Protein AF-A0AB38SP04-F1 (afdb_monomer)

Radius of gyration: 14.36 Å; Cα contacts (8 Å, |Δi|>4): 41; chains: 1; bounding box: 21×25×43 Å

Foldseek 3Di:
DDVLVVLLVQLVVLQVCLVVDPDPVSSVVSNVSSVVSVVVSVVVVVCVVVDCPDDD

Structure (mmCIF, N/CA/C/O b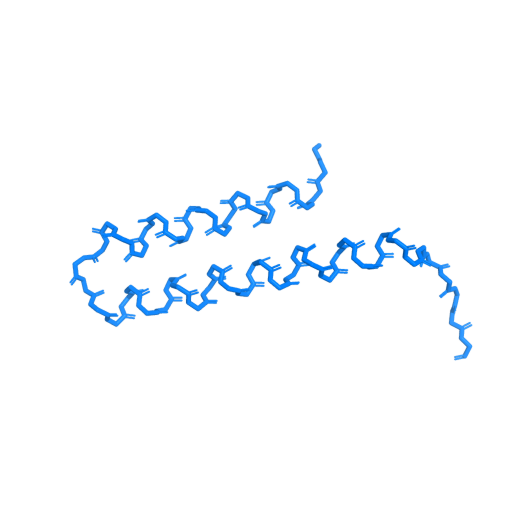ackbone):
data_AF-A0AB38SP04-F1
#
_entry.id   AF-A0AB38SP04-F1
#
loop_
_atom_site.group_PDB
_atom_site.id
_atom_site.type_symbol
_atom_site.label_atom_id
_atom_site.label_alt_id
_atom_site.label_comp_id
_atom_site.label_asym_id
_atom_site.label_entity_id
_atom_site.label_seq_id
_atom_site.pdbx_PDB_ins_code
_atom_site.Cartn_x
_atom_site.Cartn_y
_atom_site.Cartn_z
_atom_site.occupancy
_atom_site.B_iso_or_equiv
_atom_site.auth_seq_id
_atom_site.auth_comp_id
_atom_site.auth_asym_id
_atom_site.auth_atom_id
_atom_site.pdbx_PDB_model_num
ATOM 1 N N . MET A 1 1 ? 0.792 12.390 18.060 1.00 53.50 1 MET A N 1
ATOM 2 C CA . MET A 1 1 ? -0.148 12.361 16.906 1.00 53.50 1 MET A CA 1
ATOM 3 C C . MET A 1 1 ? -1.097 11.167 17.032 1.00 53.50 1 MET A C 1
ATOM 5 O O . MET A 1 1 ? -0.717 10.177 17.633 1.00 53.50 1 MET A O 1
ATOM 9 N N . LYS A 1 2 ? -2.338 11.236 16.519 1.00 69.81 2 LYS A N 1
ATOM 10 C CA . LYS A 1 2 ? -3.283 10.097 16.580 1.00 69.81 2 LYS A CA 1
ATOM 11 C C . LYS A 1 2 ? -2.865 9.028 15.544 1.00 69.81 2 LYS A C 1
ATOM 13 O O . LYS A 1 2 ? -2.708 9.410 14.384 1.00 69.81 2 LYS A O 1
ATOM 18 N N . PRO A 1 3 ? -2.787 7.728 15.886 1.00 74.12 3 PRO A N 1
ATOM 19 C CA . PRO A 1 3 ? -2.322 6.669 14.970 1.00 74.12 3 PRO A CA 1
ATOM 20 C C . PRO A 1 3 ? -3.183 6.553 13.701 1.00 74.12 3 PRO A C 1
ATOM 22 O O . PRO A 1 3 ? -2.700 6.277 12.608 1.00 74.12 3 PRO A O 1
ATOM 25 N N . THR A 1 4 ? -4.469 6.894 13.802 1.00 77.50 4 THR A N 1
A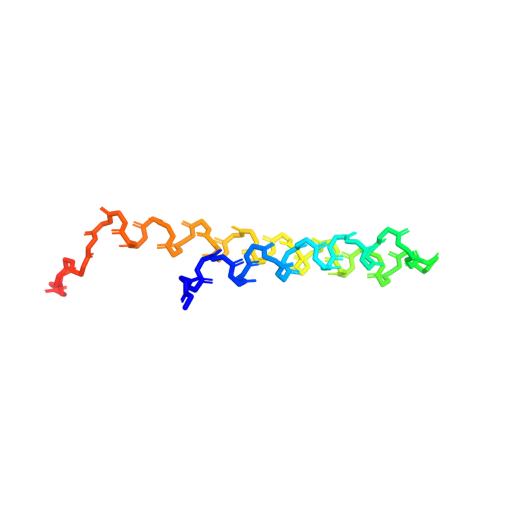TOM 26 C CA . THR A 1 4 ? -5.381 6.969 12.653 1.00 77.50 4 THR A CA 1
ATOM 27 C C . THR A 1 4 ? -5.017 8.042 11.627 1.00 77.50 4 THR A C 1
ATOM 29 O O . THR A 1 4 ? -5.403 7.902 10.470 1.00 77.50 4 THR A O 1
ATOM 32 N N . LYS A 1 5 ? -4.321 9.120 12.016 1.00 81.88 5 LYS A N 1
ATOM 33 C CA . LYS A 1 5 ? -3.854 10.148 11.071 1.00 81.88 5 LYS A CA 1
ATOM 34 C C . LYS A 1 5 ? -2.641 9.658 10.277 1.00 81.88 5 LYS A C 1
ATOM 36 O O . LYS A 1 5 ? -2.619 9.870 9.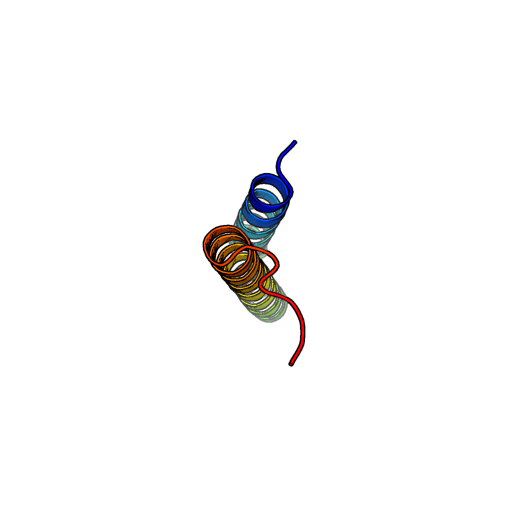072 1.00 81.88 5 LYS A O 1
ATOM 41 N N . GLN A 1 6 ? -1.700 8.962 10.920 1.00 86.69 6 GLN A N 1
ATOM 42 C CA . GLN A 1 6 ? -0.524 8.391 10.248 1.00 86.69 6 GLN A CA 1
ATOM 43 C C . GLN A 1 6 ? -0.922 7.331 9.219 1.00 86.69 6 GLN A C 1
ATOM 45 O O . GLN A 1 6 ? -0.510 7.41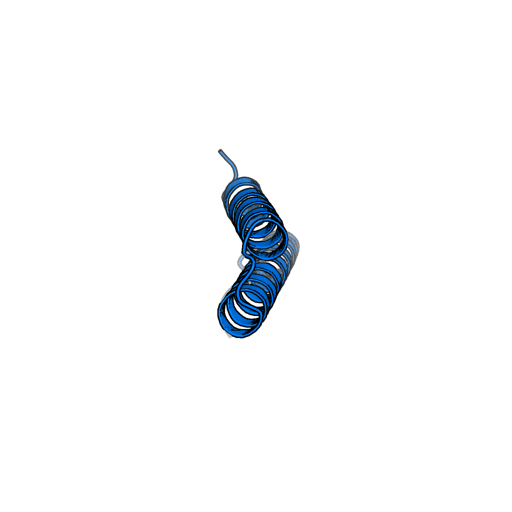8 8.072 1.00 86.69 6 GLN A O 1
ATOM 50 N N . ILE A 1 7 ? -1.822 6.410 9.576 1.00 85.50 7 ILE A N 1
ATOM 51 C CA . ILE A 1 7 ? -2.279 5.358 8.651 1.00 85.50 7 ILE A CA 1
ATOM 52 C C . ILE A 1 7 ? -3.056 5.951 7.464 1.00 85.50 7 ILE A C 1
ATOM 54 O O . ILE A 1 7 ? -2.937 5.489 6.332 1.00 85.50 7 ILE A O 1
ATOM 58 N N . LYS A 1 8 ? -3.826 7.025 7.687 1.00 86.25 8 LYS A N 1
ATOM 59 C CA . LYS A 1 8 ? -4.458 7.766 6.585 1.00 86.25 8 LYS A CA 1
ATOM 60 C C . LYS A 1 8 ? -3.435 8.448 5.677 1.00 86.25 8 LYS A C 1
ATOM 62 O O . LYS A 1 8 ? -3.633 8.446 4.469 1.00 86.25 8 LYS A O 1
ATOM 67 N N . GLN A 1 9 ? -2.372 9.025 6.236 1.00 90.25 9 GLN A N 1
ATOM 68 C CA . GLN A 1 9 ? -1.287 9.589 5.433 1.00 90.25 9 GLN A CA 1
ATOM 69 C C . GLN A 1 9 ? -0.558 8.510 4.631 1.00 90.25 9 GLN A C 1
ATOM 71 O O . GLN A 1 9 ? -0.339 8.709 3.444 1.00 90.25 9 GLN A O 1
ATOM 76 N N . GLN A 1 10 ? -0.263 7.354 5.227 1.00 89.25 10 GLN A N 1
ATOM 77 C CA . GLN A 1 10 ? 0.347 6.221 4.522 1.00 89.25 10 GLN A CA 1
ATOM 78 C C . GLN A 1 10 ? -0.525 5.739 3.356 1.00 89.25 10 GLN A C 1
ATOM 80 O O . GLN A 1 10 ? -0.008 5.485 2.273 1.00 89.25 10 GLN A O 1
ATOM 85 N N . ALA A 1 11 ? -1.852 5.702 3.530 1.00 89.38 11 ALA A N 1
ATOM 86 C CA . ALA A 1 11 ? -2.777 5.408 2.435 1.00 89.38 11 ALA A CA 1
ATOM 87 C C . ALA A 1 11 ? -2.684 6.433 1.290 1.00 89.38 11 ALA A C 1
ATOM 89 O O . ALA A 1 11 ? -2.666 6.047 0.127 1.00 89.38 11 ALA A O 1
ATOM 90 N N . LEU A 1 12 ? -2.602 7.729 1.611 1.00 90.62 12 LEU A N 1
ATOM 91 C CA . LEU A 1 12 ? -2.479 8.795 0.610 1.00 90.62 12 LEU A CA 1
ATOM 92 C C . LEU A 1 12 ? -1.138 8.748 -0.129 1.00 90.62 12 LEU A C 1
ATOM 94 O O . LEU A 1 12 ? -1.108 8.935 -1.341 1.00 90.62 12 LEU A O 1
ATOM 98 N N . VAL A 1 13 ? -0.044 8.477 0.585 1.00 93.75 13 VAL A N 1
ATOM 99 C CA . VAL A 1 13 ? 1.287 8.317 -0.015 1.00 93.75 13 VAL A CA 1
ATOM 100 C C . VAL A 1 13 ? 1.300 7.116 -0.959 1.00 93.75 13 VAL A C 1
ATOM 102 O O . VAL A 1 13 ? 1.764 7.242 -2.0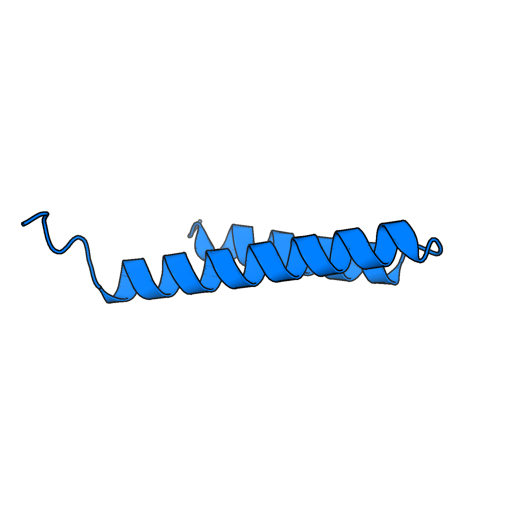87 1.00 93.75 13 VAL A O 1
ATOM 105 N N . ALA A 1 14 ? 0.719 5.986 -0.548 1.00 89.75 14 ALA A N 1
ATOM 106 C CA . ALA A 1 14 ? 0.601 4.804 -1.396 1.00 89.75 14 ALA A CA 1
ATOM 107 C C . ALA A 1 14 ? -0.270 5.056 -2.643 1.00 89.75 14 ALA A C 1
ATOM 109 O O . ALA A 1 14 ? 0.105 4.649 -3.737 1.00 89.75 14 ALA A O 1
ATOM 110 N N . GLU A 1 15 ? -1.392 5.780 -2.522 1.00 90.56 15 GLU A N 1
ATOM 111 C CA . GLU A 1 15 ? -2.212 6.176 -3.683 1.00 90.56 15 GLU A CA 1
ATOM 112 C C . GLU A 1 15 ? -1.468 7.107 -4.635 1.00 90.56 15 GLU A C 1
ATOM 114 O O . GLU A 1 15 ? -1.612 6.986 -5.850 1.00 90.56 15 GLU A O 1
ATOM 119 N N . ARG A 1 16 ? -0.685 8.041 -4.092 1.00 91.94 16 ARG A N 1
ATOM 120 C CA . ARG A 1 16 ? 0.107 8.969 -4.893 1.00 91.94 16 ARG A CA 1
ATOM 121 C C . ARG A 1 16 ? 1.215 8.236 -5.645 1.00 91.94 16 ARG A C 1
ATOM 123 O O . ARG A 1 16 ? 1.288 8.361 -6.861 1.00 91.94 16 ARG A O 1
ATOM 130 N N . ALA A 1 17 ? 1.968 7.383 -4.955 1.00 91.38 17 ALA A N 1
ATOM 131 C CA . ALA A 1 17 ? 2.983 6.535 -5.571 1.00 91.38 17 ALA A CA 1
ATOM 132 C C . ALA A 1 17 ? 2.378 5.623 -6.651 1.00 91.38 17 ALA A C 1
ATOM 134 O O . ALA A 1 17 ? 2.946 5.478 -7.728 1.00 91.38 17 ALA A O 1
ATOM 135 N N . ALA A 1 18 ? 1.180 5.073 -6.420 1.00 90.88 18 ALA A N 1
ATOM 136 C CA . ALA A 1 18 ? 0.482 4.259 -7.414 1.00 90.88 18 ALA A CA 1
ATOM 137 C C . ALA A 1 18 ? 0.101 5.025 -8.690 1.00 90.88 18 ALA A C 1
ATOM 139 O O . ALA A 1 18 ? -0.073 4.401 -9.735 1.00 90.88 18 ALA A O 1
ATOM 140 N N . ARG A 1 19 ? -0.110 6.344 -8.596 1.00 89.81 19 ARG A N 1
ATOM 141 C CA . ARG A 1 19 ? -0.437 7.213 -9.739 1.00 89.81 19 ARG A CA 1
ATOM 142 C C . ARG A 1 19 ? 0.805 7.691 -10.478 1.00 89.81 19 ARG A C 1
ATOM 144 O O . ARG A 1 19 ? 0.741 7.881 -11.682 1.00 89.81 19 ARG A O 1
ATOM 151 N N . GLU A 1 20 ? 1.892 7.915 -9.749 1.00 92.38 20 GLU A N 1
ATOM 152 C CA . GLU A 1 20 ? 3.165 8.389 -10.303 1.00 92.38 20 GLU A CA 1
ATOM 153 C C . GLU A 1 20 ? 3.988 7.239 -10.911 1.00 92.38 20 GLU A C 1
ATOM 155 O O . GLU A 1 20 ? 4.869 7.472 -11.733 1.00 92.38 20 GLU A O 1
ATOM 160 N N . THR A 1 21 ? 3.682 5.991 -10.546 1.00 88.56 21 THR A N 1
ATOM 161 C CA . THR A 1 21 ? 4.347 4.808 -11.098 1.00 88.56 21 THR A CA 1
ATOM 162 C C . THR A 1 21 ? 3.782 4.442 -12.472 1.00 88.56 21 THR A C 1
ATOM 164 O O . THR A 1 21 ? 2.581 4.217 -12.608 1.00 88.56 21 THR A O 1
ATOM 167 N N . ALA A 1 22 ? 4.664 4.330 -13.468 1.00 87.31 22 ALA A N 1
ATOM 168 C CA . ALA A 1 22 ? 4.332 3.926 -14.839 1.00 87.31 22 ALA A CA 1
ATOM 169 C C . ALA A 1 22 ? 4.106 2.408 -14.999 1.00 87.31 22 ALA A C 1
ATOM 171 O O . ALA A 1 22 ? 3.461 1.970 -15.946 1.00 87.31 22 ALA A O 1
ATOM 172 N N . ASP A 1 23 ? 4.627 1.608 -14.067 1.00 92.94 23 ASP A N 1
ATOM 173 C CA . ASP A 1 23 ? 4.440 0.160 -14.031 1.00 92.94 23 ASP A CA 1
ATOM 174 C C . ASP A 1 23 ? 3.047 -0.199 -13.479 1.00 92.94 23 ASP A C 1
ATOM 176 O O . ASP A 1 23 ? 2.700 0.110 -12.331 1.00 92.94 23 ASP A O 1
ATOM 180 N N . GLU A 1 24 ? 2.237 -0.876 -14.296 1.00 90.50 24 GLU A N 1
ATOM 181 C CA . GLU A 1 24 ? 0.888 -1.291 -13.912 1.00 90.50 24 GLU A CA 1
ATOM 182 C C . GLU A 1 24 ? 0.860 -2.278 -12.741 1.00 90.50 24 GLU A C 1
ATOM 184 O O . GLU A 1 24 ? -0.048 -2.215 -11.905 1.00 90.50 24 GLU A O 1
ATOM 189 N N . PHE A 1 25 ? 1.814 -3.204 -12.669 1.00 92.81 25 PHE A N 1
ATOM 190 C CA . PHE A 1 25 ? 1.878 -4.202 -11.609 1.00 92.81 25 PHE A CA 1
ATOM 191 C C . PHE A 1 25 ? 2.185 -3.528 -10.273 1.00 92.81 25 PHE A C 1
ATOM 193 O O . PHE A 1 25 ? 1.457 -3.724 -9.293 1.00 92.81 25 PHE A O 1
ATOM 200 N N . VAL A 1 26 ? 3.184 -2.647 -10.252 1.00 91.56 26 VAL A N 1
ATOM 201 C CA . VAL A 1 26 ? 3.534 -1.868 -9.058 1.00 91.56 26 VAL A CA 1
ATOM 202 C C . VAL A 1 26 ? 2.395 -0.912 -8.678 1.00 91.56 26 VAL A C 1
ATOM 204 O O . VAL A 1 26 ? 2.017 -0.838 -7.506 1.00 91.56 26 VAL A O 1
ATOM 207 N N . SER A 1 27 ? 1.748 -0.257 -9.650 1.00 92.31 27 SER A N 1
ATOM 208 C CA . SER A 1 27 ? 0.560 0.579 -9.411 1.00 92.31 27 SER A CA 1
ATOM 209 C C . SER A 1 27 ? -0.575 -0.20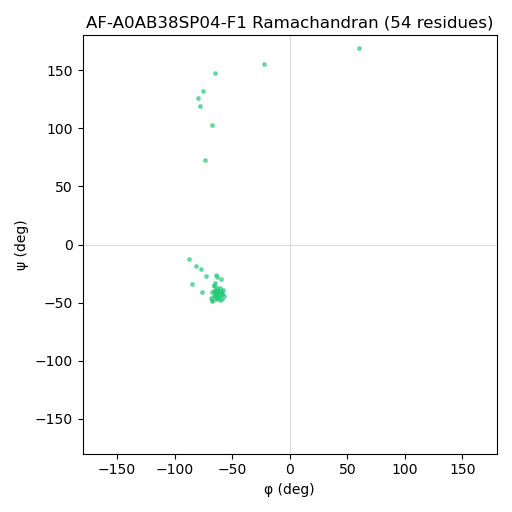6 -8.740 1.00 92.31 27 SER A C 1
ATO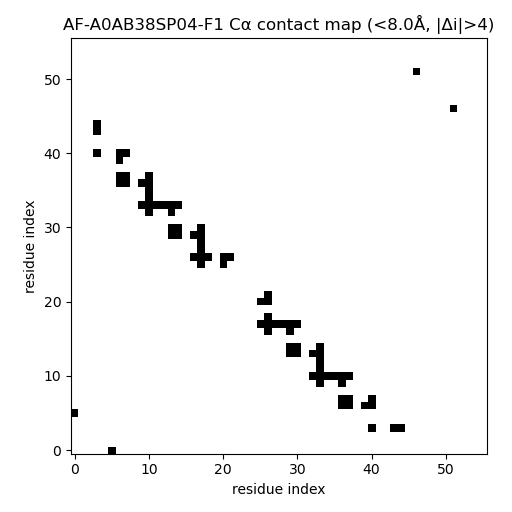M 211 O O . SER A 1 27 ? -1.191 0.268 -7.777 1.00 92.31 27 SER A O 1
ATOM 213 N N . ARG A 1 28 ? -0.849 -1.434 -9.200 1.00 92.38 28 ARG 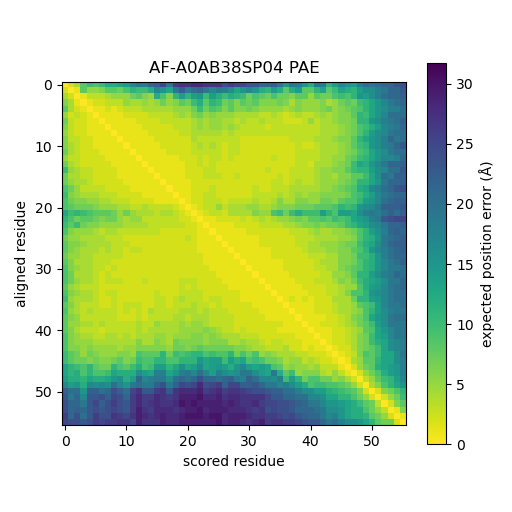A N 1
ATOM 214 C CA . ARG A 1 28 ? -1.873 -2.315 -8.612 1.00 92.38 28 ARG A CA 1
ATOM 215 C C . ARG A 1 28 ? -1.523 -2.715 -7.180 1.00 92.38 28 ARG A C 1
ATOM 217 O O . ARG A 1 28 ? -2.398 -2.652 -6.313 1.00 92.38 28 ARG A O 1
ATOM 224 N N . GLN A 1 29 ? -0.264 -3.052 -6.903 1.00 94.06 29 GLN A N 1
ATOM 225 C CA . GLN A 1 29 ? 0.185 -3.367 -5.543 1.00 94.06 29 GLN A CA 1
ATOM 226 C C . GLN A 1 29 ? 0.045 -2.170 -4.598 1.00 94.06 29 GLN A C 1
ATOM 228 O O . GLN A 1 29 ? -0.484 -2.306 -3.495 1.00 94.06 29 GLN A O 1
ATOM 233 N N . LEU A 1 30 ? 0.439 -0.976 -5.042 1.00 93.12 30 LEU A N 1
ATOM 234 C CA . LEU A 1 30 ? 0.338 0.246 -4.245 1.00 93.12 30 LEU A CA 1
ATOM 235 C C . LEU A 1 30 ? -1.124 0.643 -3.974 1.00 93.12 30 LEU A C 1
ATOM 237 O O . LEU A 1 30 ? -1.458 1.062 -2.862 1.00 93.12 30 LEU A O 1
ATOM 241 N N . LYS A 1 31 ? -2.034 0.424 -4.935 1.00 92.19 31 LYS A N 1
ATOM 242 C CA . LYS A 1 31 ? -3.490 0.575 -4.727 1.00 92.19 31 LYS A CA 1
ATOM 243 C C . LYS A 1 31 ? -4.035 -0.419 -3.697 1.00 92.19 31 LYS A C 1
ATOM 245 O O . LYS A 1 31 ? -4.865 -0.043 -2.859 1.00 92.19 31 LYS A O 1
ATOM 250 N N . ALA A 1 32 ? -3.574 -1.670 -3.727 1.00 92.94 32 ALA A N 1
ATOM 251 C CA . ALA A 1 32 ? -3.949 -2.678 -2.736 1.00 92.94 32 ALA A CA 1
ATOM 252 C C . ALA A 1 32 ? -3.436 -2.300 -1.335 1.00 92.94 32 ALA A C 1
ATOM 254 O O . ALA A 1 32 ? -4.197 -2.338 -0.364 1.00 92.94 32 ALA A O 1
ATOM 255 N N . LEU A 1 33 ? -2.191 -1.826 -1.242 1.00 91.44 33 LEU A N 1
ATOM 256 C CA . LEU A 1 33 ? -1.571 -1.345 -0.006 1.00 91.44 33 LEU A CA 1
ATOM 257 C C . LEU A 1 33 ? -2.348 -0.159 0.594 1.00 91.44 33 LEU A C 1
ATOM 259 O O . LEU A 1 33 ? -2.710 -0.169 1.773 1.00 91.44 33 LEU A O 1
ATOM 263 N N . ALA A 1 34 ? -2.692 0.834 -0.231 1.00 91.25 34 ALA A N 1
ATOM 264 C CA . ALA A 1 34 ? -3.508 1.972 0.182 1.00 91.25 34 ALA A CA 1
ATOM 265 C C . ALA A 1 34 ? -4.888 1.554 0.712 1.00 91.25 34 ALA A C 1
ATOM 267 O O . ALA A 1 34 ? -5.368 2.071 1.729 1.00 91.25 34 ALA A O 1
ATOM 268 N N . SER A 1 35 ? -5.519 0.586 0.045 1.00 90.69 35 SER A N 1
ATOM 269 C CA . SER A 1 35 ? -6.803 0.019 0.464 1.00 90.69 35 SER A CA 1
ATOM 270 C C . SER A 1 35 ? -6.686 -0.690 1.817 1.00 90.69 35 SER A C 1
ATOM 272 O O . SER A 1 35 ? -7.536 -0.487 2.690 1.00 90.69 35 SER A O 1
ATOM 274 N N . GLY A 1 36 ? -5.593 -1.428 2.038 1.00 91.62 36 GLY A N 1
ATOM 275 C CA . GLY A 1 36 ? -5.249 -2.039 3.322 1.00 91.62 36 GLY A CA 1
ATOM 276 C C . GLY A 1 36 ? -5.108 -1.010 4.446 1.00 91.62 36 GLY A C 1
ATOM 277 O O . GLY A 1 36 ? -5.729 -1.149 5.503 1.00 91.62 36 GLY A O 1
ATOM 278 N N . PHE A 1 37 ? -4.393 0.092 4.205 1.00 89.31 37 PHE A N 1
ATOM 279 C CA . PHE A 1 37 ? -4.276 1.180 5.179 1.00 89.31 37 PHE A CA 1
ATOM 280 C C . PHE A 1 37 ? -5.619 1.866 5.464 1.00 89.31 37 PHE A C 1
ATOM 282 O O . PHE A 1 37 ? -5.955 2.122 6.625 1.00 89.31 37 PHE A O 1
ATOM 289 N N . ARG A 1 38 ? -6.463 2.102 4.449 1.00 86.75 38 ARG A N 1
ATOM 290 C CA . ARG A 1 38 ? -7.829 2.620 4.666 1.00 86.75 38 ARG A CA 1
ATOM 291 C C . ARG A 1 38 ? -8.670 1.660 5.510 1.00 86.75 38 ARG A C 1
ATOM 293 O O . ARG A 1 38 ? -9.421 2.120 6.379 1.00 86.75 38 ARG A O 1
ATOM 300 N N . ALA A 1 39 ? -8.552 0.353 5.286 1.00 88.06 39 ALA A N 1
ATOM 301 C CA . ALA A 1 39 ? -9.234 -0.664 6.080 1.00 88.06 39 ALA A CA 1
ATOM 302 C C . ALA A 1 39 ? -8.747 -0.657 7.539 1.00 88.06 39 ALA A C 1
ATOM 304 O O . ALA A 1 39 ? -9.573 -0.571 8.451 1.00 88.06 39 ALA A O 1
ATOM 305 N N . GLN A 1 40 ? -7.434 -0.614 7.780 1.00 83.75 40 GLN A N 1
ATOM 306 C CA . GLN A 1 40 ? -6.871 -0.506 9.132 1.00 83.75 40 GLN A CA 1
ATOM 307 C C . GLN A 1 40 ? -7.313 0.781 9.838 1.00 83.75 40 GLN A C 1
ATOM 309 O O . GLN A 1 40 ? -7.753 0.743 10.989 1.00 83.75 40 GLN A O 1
ATOM 314 N N . ALA A 1 41 ? -7.310 1.922 9.145 1.00 85.75 41 ALA A N 1
ATOM 315 C CA . ALA A 1 41 ? -7.798 3.179 9.706 1.00 85.75 41 ALA A CA 1
ATOM 316 C C . ALA A 1 41 ? -9.285 3.096 10.104 1.00 85.75 41 ALA A C 1
ATOM 318 O O . ALA A 1 41 ? -9.681 3.641 11.142 1.00 85.75 41 ALA A O 1
ATOM 319 N N . LYS A 1 42 ? -10.116 2.396 9.314 1.00 83.25 42 LY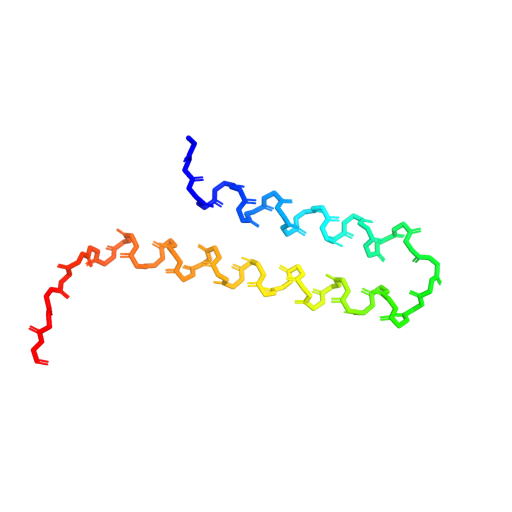S A N 1
ATOM 320 C CA . LYS A 1 42 ? -11.525 2.118 9.643 1.00 83.25 42 LYS A CA 1
ATOM 321 C C . LYS A 1 42 ? -11.649 1.200 10.861 1.00 83.25 42 LYS A C 1
ATOM 323 O O . LYS A 1 42 ? -12.457 1.502 11.739 1.00 83.25 42 LYS A O 1
ATOM 328 N N . VAL A 1 43 ? -10.852 0.133 10.947 1.00 84.50 43 VAL A N 1
ATOM 329 C CA . VAL A 1 43 ? -10.841 -0.792 12.094 1.00 84.50 43 VAL A CA 1
ATOM 330 C C . VAL A 1 43 ? -10.429 -0.066 13.369 1.00 84.50 43 VAL A C 1
ATOM 332 O O . VAL A 1 43 ? -11.129 -0.174 14.369 1.00 84.50 43 VAL A O 1
ATOM 335 N N . ILE A 1 44 ? -9.378 0.753 13.338 1.00 80.00 44 ILE A N 1
ATOM 336 C CA . ILE A 1 44 ? -8.938 1.530 14.505 1.00 80.00 44 ILE A CA 1
ATOM 337 C C . ILE A 1 44 ? -10.000 2.560 14.901 1.00 80.00 44 ILE A C 1
ATOM 339 O O . ILE A 1 44 ? -10.280 2.729 16.086 1.00 80.00 44 ILE A O 1
ATOM 343 N N . LYS A 1 45 ? -10.656 3.221 13.934 1.00 75.38 45 LYS A N 1
ATOM 344 C CA . LYS A 1 45 ? -11.775 4.135 14.222 1.00 75.38 45 LYS A CA 1
ATOM 345 C C . LYS A 1 45 ? -12.957 3.395 14.863 1.00 75.38 45 LYS A C 1
ATOM 347 O O . LYS A 1 45 ? -13.549 3.927 15.798 1.00 75.38 45 LYS A O 1
ATOM 352 N N . LYS A 1 46 ? -13.285 2.184 14.392 1.00 75.31 46 LYS A N 1
ATOM 353 C CA . LYS A 1 46 ? -14.338 1.326 14.964 1.00 75.31 46 LYS A CA 1
ATOM 354 C C . LYS A 1 46 ? -13.964 0.802 16.356 1.00 75.31 46 LYS A C 1
ATOM 356 O O . LYS A 1 46 ? -14.780 0.936 17.259 1.00 75.31 46 LYS A O 1
ATOM 361 N N . LYS A 1 47 ? -12.740 0.297 16.563 1.00 67.62 47 LYS A N 1
ATOM 362 C CA . LYS A 1 47 ? -12.222 -0.118 17.882 1.00 67.62 47 LYS A CA 1
ATOM 363 C C . LYS A 1 47 ? -12.226 1.046 18.872 1.00 67.62 47 LYS A C 1
ATOM 365 O O . LYS A 1 47 ? -12.695 0.895 19.989 1.00 67.62 47 LYS A O 1
ATOM 370 N N . LYS A 1 48 ? -11.811 2.241 18.441 1.00 61.31 48 LYS A N 1
ATOM 371 C CA . LYS A 1 48 ? -11.865 3.445 19.280 1.00 61.31 48 LYS A CA 1
ATOM 372 C C . LYS A 1 48 ? -13.301 3.868 19.623 1.00 61.31 48 LYS A C 1
ATOM 374 O O . LYS A 1 48 ? -13.521 4.379 20.712 1.00 61.31 48 LYS A O 1
ATOM 379 N N . LYS A 1 49 ? -14.268 3.653 18.721 1.00 58.88 49 LYS A N 1
ATOM 380 C CA . LYS A 1 49 ? -15.700 3.884 18.988 1.00 58.88 49 LYS A CA 1
ATOM 381 C C . LYS A 1 49 ? -16.320 2.843 19.926 1.00 58.88 49 LYS A C 1
ATOM 383 O O . LYS A 1 49 ? -17.294 3.173 20.584 1.00 58.88 49 LYS A O 1
ATOM 388 N N . LYS A 1 50 ? -15.789 1.617 19.967 1.00 58.09 50 LYS A N 1
ATOM 389 C CA . LYS A 1 50 ? -16.271 0.551 20.857 1.00 58.09 50 LYS A CA 1
ATOM 390 C C . LYS A 1 50 ? -15.622 0.554 22.247 1.00 58.09 50 LYS A C 1
ATOM 392 O O . LYS A 1 50 ? -16.141 -0.115 23.126 1.00 58.09 50 LYS A O 1
ATOM 397 N N . GLY A 1 51 ? -14.541 1.311 22.465 1.00 43.47 51 GLY A N 1
ATOM 398 C CA . GLY A 1 51 ? -13.772 1.243 23.713 1.00 43.47 51 GLY A CA 1
ATOM 399 C C . GLY A 1 51 ? -13.199 -0.165 23.962 1.00 43.47 51 GLY A C 1
ATOM 400 O O . GLY A 1 51 ? -13.537 -1.113 23.251 1.00 43.47 51 GLY A O 1
ATOM 401 N N . PRO A 1 52 ? -12.291 -0.346 24.931 1.00 50.81 52 PRO A N 1
ATOM 402 C CA . PRO A 1 52 ? -11.889 -1.671 25.379 1.00 50.81 52 PRO A CA 1
ATOM 403 C C . PRO A 1 52 ? -13.028 -2.262 26.222 1.00 50.81 52 PRO A C 1
ATOM 405 O O . PRO A 1 52 ? -12.942 -2.330 27.444 1.00 50.81 52 PRO A O 1
ATOM 408 N N . SER A 1 53 ? -14.135 -2.656 25.592 1.00 47.47 53 SER A N 1
ATOM 409 C CA . SER A 1 53 ? -15.065 -3.580 26.232 1.00 47.47 53 SER A CA 1
ATOM 410 C C . SER A 1 53 ? -14.334 -4.920 26.346 1.00 47.47 53 SER A C 1
ATOM 412 O O . SER A 1 53 ? -14.100 -5.579 25.333 1.00 47.47 53 SER A O 1
ATOM 414 N N . ARG A 1 54 ? -13.879 -5.177 27.579 1.00 47.00 54 ARG A N 1
ATOM 415 C CA . ARG A 1 54 ? -13.278 -6.377 28.184 1.00 47.00 54 ARG A CA 1
ATOM 416 C C . ARG A 1 54 ? -13.579 -7.722 27.489 1.00 47.00 54 ARG A C 1
ATOM 418 O O . ARG A 1 54 ? -14.626 -7.861 26.862 1.00 47.00 54 ARG A O 1
ATOM 425 N N . PRO A 1 55 ? -12.689 -8.717 27.670 1.00 56.09 55 PRO A N 1
ATOM 426 C CA . PRO A 1 55 ? -12.934 -10.081 27.228 1.00 56.09 55 PRO A CA 1
ATOM 427 C C . PRO A 1 55 ? -14.108 -10.671 28.023 1.00 56.09 55 PRO A C 1
ATOM 429 O O . PRO A 1 55 ? -14.292 -10.327 29.195 1.00 56.09 55 PRO A O 1
ATOM 432 N N . ALA A 1 56 ? -14.872 -11.537 27.369 1.00 40.19 56 ALA A N 1
ATOM 433 C CA . ALA A 1 56 ? -15.723 -12.541 27.990 1.00 40.19 56 ALA A CA 1
ATOM 434 C C . ALA A 1 56 ? -15.278 -13.891 27.429 1.00 40.19 56 ALA A C 1
ATOM 436 O O . ALA A 1 56 ? -14.983 -13.920 26.208 1.00 40.19 56 ALA A O 1
#

Secondary structure (DSSP, 8-state):
--HHHHHHHHHHHHHHHHHH---HHHHHHHHHHHHHHHHHHHHHHHHHHH------

Sequence (56 aa):
MKPTKQIKQQALVAERAARETADEFVSRQLKALASGFRAQAKVIKKKKKKGPSRPA

pLDDT: mean 80.96, std 15.1, range [40.19, 94.06]

Nearest PDB structures (foldseek):
  4fzs-assembly1_A  TM=9.685E-01  e=3.634E+00  Homo sapiens
  8jn4-assembly1_C  TM=8.997E-01  e=6.365E+00  dengue virus type 3
  7kv9-assembly1_A  TM=9.341E-01  e=6.365E+00  Kunjin virus
  7lcg-assembly1_A  TM=9.004E-01  e=7.673E+00  Usutu virus
  6zqv-assembly1_A  TM=9.000E-01  e=7.673E+00  Spondweni virus

Mean predicted aligned error: 7.95 Å

Solvent-accessible surface area (backbone atoms only — not comparable to full-atom values): 3066 Å² total; per-residue (Å²): 135,62,70,58,57,54,34,48,48,53,18,51,51,27,44,49,51,24,68,73,41,87,50,66,68,61,18,51,51,24,45,51,50,16,50,50,27,49,51,49,32,50,50,52,52,49,48,64,73,60,51,91,72,70,91,131